Protein AF-A0AAW8KSA7-F1 (afdb_monomer)

Solvent-accessible surface area (backbone atoms only — not comparable to full-atom values): 7314 Å² total; per-residue (Å²): 137,91,82,89,83,87,87,83,91,71,56,56,80,52,38,58,55,35,46,74,71,64,77,39,96,73,75,82,62,81,68,86,76,68,57,89,97,59,88,78,77,91,90,77,82,86,86,83,76,94,81,74,56,70,70,55,39,55,73,52,32,70,91,43,93,47,63,76,35,51,38,68,37,76,44,82,40,66,43,95,82,61,53,66,69,41,49,51,34,30,76,77,56,72,37,56,66,89,56,31,50,70,44,68,48,92,70,130

Foldseek 3Di:
DDDDDDDDDDDQVCQLVCVVVVVDVDDDHPDPDDDPPDDDDDPDDDDDDDDDDPVLCCVQAVVHDALVSQLEREEEDADPVPCVVQVCCCVVHVAHPVSHHYDYDPDD

Sequence (108 aa):
EKIVLELKIDDQSHTHTLLETGKVNACISAEEQVMSGCLAQPLGKMRYKMLASADFANKWFSAGVNRDTLRKTPAVIFNHKDLMHSEVLLKGYGLPMQSYPYSFIPAT

Secondary structure (DSSP, 8-state):
-----------TTHHHHHHHTTS-S----S--SPPTT----------------HHHHHHH-TT-S-HHHHTTSPEEES-TT--HHHHHHHHHH---GGGS-EEE----

Mean predicted aligned error: 6.82 Å

Structure (mmCIF, N/CA/C/O backbone):
data_AF-A0AAW8KSA7-F1
#
_entry.id   AF-A0AAW8KSA7-F1
#
loop_
_atom_site.group_PDB
_atom_site.id
_atom_site.type_symbol
_atom_site.label_atom_id
_atom_site.label_alt_id
_atom_site.label_comp_id
_atom_site.label_asym_id
_atom_site.label_entity_id
_atom_site.label_seq_id
_atom_site.pdbx_PDB_ins_code
_atom_site.Cartn_x
_atom_site.Cartn_y
_atom_site.Cartn_z
_atom_site.occupancy
_atom_site.B_iso_or_equiv
_atom_site.auth_seq_id
_atom_site.auth_comp_id
_atom_site.auth_asym_id
_atom_site.auth_atom_id
_atom_site.pdbx_PDB_model_num
ATOM 1 N N . GLU A 1 1 ? -28.993 -14.543 17.413 1.00 61.81 1 GLU A N 1
ATOM 2 C CA . GLU A 1 1 ? -29.274 -13.108 17.644 1.00 61.81 1 GLU A CA 1
ATOM 3 C C . GLU A 1 1 ? -29.128 -12.327 16.351 1.00 61.81 1 GLU A C 1
ATOM 5 O O . GLU A 1 1 ? -28.423 -12.785 15.459 1.00 61.81 1 GLU A O 1
ATOM 10 N N . LYS A 1 2 ? -29.805 -11.181 16.232 1.00 81.25 2 LYS A N 1
ATOM 11 C CA . LYS A 1 2 ? -29.612 -10.238 15.123 1.00 81.25 2 LYS A CA 1
ATOM 12 C C . LYS A 1 2 ? -28.829 -9.047 15.664 1.00 81.25 2 LYS A C 1
ATOM 14 O O . LYS A 1 2 ? -29.293 -8.407 16.600 1.00 81.25 2 LYS A O 1
ATOM 19 N N . ILE A 1 3 ? -27.661 -8.782 15.090 1.00 88.25 3 ILE A N 1
ATOM 20 C CA . ILE A 1 3 ? -26.805 -7.647 15.446 1.00 88.25 3 ILE A CA 1
ATOM 21 C C . ILE A 1 3 ? -26.847 -6.660 14.280 1.00 88.25 3 ILE A C 1
ATOM 23 O O . ILE A 1 3 ? -26.774 -7.072 13.122 1.00 88.25 3 ILE A O 1
ATOM 27 N N . VAL A 1 4 ? -26.992 -5.370 14.583 1.00 90.19 4 VAL A N 1
ATOM 28 C CA . VAL A 1 4 ? -26.884 -4.286 13.598 1.00 90.19 4 VAL A CA 1
ATOM 29 C C . VAL A 1 4 ? -25.449 -3.771 13.618 1.00 90.19 4 VAL A C 1
ATOM 31 O O . VAL A 1 4 ? -24.900 -3.524 14.689 1.00 90.19 4 VAL A O 1
ATOM 34 N N . LEU A 1 5 ? -24.848 -3.631 12.438 1.00 90.12 5 LEU A N 1
ATOM 35 C CA . LEU A 1 5 ? -23.478 -3.158 12.263 1.00 90.12 5 LEU A CA 1
ATOM 36 C C . LEU A 1 5 ? -23.487 -1.833 11.505 1.00 90.12 5 LEU A C 1
ATOM 38 O O . LEU A 1 5 ? -24.080 -1.738 10.431 1.00 90.12 5 LEU A O 1
ATOM 42 N N . GLU A 1 6 ? -22.789 -0.838 12.044 1.00 89.12 6 GLU A N 1
ATOM 43 C CA . GLU A 1 6 ? -22.436 0.386 11.328 1.00 89.12 6 GLU A CA 1
ATOM 44 C C . GLU A 1 6 ? -20.963 0.293 10.918 1.00 89.12 6 GLU A C 1
ATOM 46 O O . GLU A 1 6 ? -20.087 0.110 11.764 1.00 89.12 6 GLU A O 1
ATOM 51 N N . LEU A 1 7 ? -20.687 0.384 9.616 1.00 87.44 7 LEU A N 1
ATOM 52 C CA . LEU A 1 7 ? -19.331 0.325 9.074 1.00 87.44 7 LEU A CA 1
ATOM 53 C C . LEU A 1 7 ? -18.879 1.725 8.670 1.00 87.44 7 LEU A C 1
ATOM 55 O O . LEU A 1 7 ? -19.544 2.393 7.879 1.00 87.44 7 LEU A O 1
ATOM 59 N N . LYS A 1 8 ? -17.718 2.139 9.178 1.00 82.94 8 LYS A N 1
ATOM 60 C CA . LYS A 1 8 ? -17.041 3.372 8.772 1.00 82.94 8 LYS A CA 1
ATOM 61 C C . LYS A 1 8 ? -15.762 3.011 8.037 1.00 82.94 8 LYS A C 1
ATOM 63 O O . LYS A 1 8 ? -14.964 2.223 8.538 1.00 82.94 8 LYS A O 1
ATOM 68 N N . ILE A 1 9 ? -15.605 3.570 6.844 1.00 78.81 9 ILE A N 1
ATOM 69 C CA . ILE A 1 9 ? -14.396 3.433 6.039 1.00 78.81 9 ILE A CA 1
ATOM 70 C C . ILE A 1 9 ? -13.586 4.703 6.260 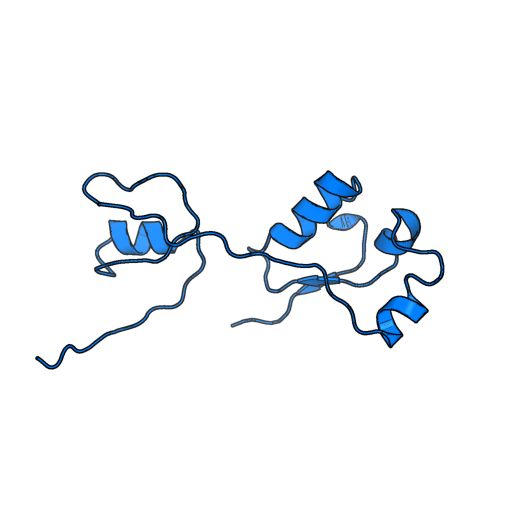1.00 78.81 9 ILE A C 1
ATOM 72 O O . ILE 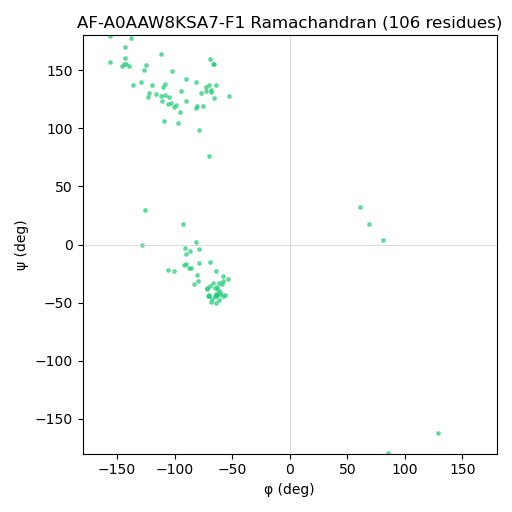A 1 9 ? -14.074 5.795 5.987 1.00 78.81 9 ILE A O 1
ATOM 76 N N . ASP A 1 10 ? -12.374 4.546 6.774 1.00 71.50 10 ASP A N 1
ATOM 77 C CA . ASP A 1 10 ? -11.399 5.622 6.923 1.00 71.50 10 ASP A CA 1
ATOM 78 C C . ASP A 1 10 ? -10.000 5.060 6.635 1.00 71.50 10 ASP A C 1
ATOM 80 O O . ASP A 1 10 ? -9.825 3.844 6.488 1.00 71.50 10 ASP A O 1
ATOM 84 N N . ASP A 1 11 ? -9.005 5.931 6.513 1.00 65.19 11 ASP A N 1
ATOM 85 C CA . ASP A 1 11 ? -7.627 5.503 6.301 1.00 65.19 11 ASP A CA 1
ATOM 86 C C . ASP A 1 11 ? -7.060 4.755 7.522 1.00 65.19 11 ASP A C 1
ATOM 88 O O . ASP A 1 11 ? -7.501 4.912 8.664 1.00 65.19 11 ASP A O 1
ATOM 92 N N . GLN A 1 12 ? -6.060 3.909 7.265 1.00 54.56 12 GLN A N 1
ATOM 93 C CA . GLN A 1 12 ? -5.466 3.036 8.280 1.00 54.56 12 GLN A CA 1
ATOM 94 C C . GLN A 1 12 ? -4.894 3.815 9.478 1.00 54.56 12 GLN A C 1
ATOM 96 O O . GLN A 1 12 ? -4.904 3.286 10.587 1.00 54.56 12 GLN A O 1
ATOM 101 N N . SER A 1 13 ? -4.477 5.070 9.290 1.00 56.47 13 SER A N 1
ATOM 102 C CA . SER A 1 13 ? -3.903 5.925 10.334 1.00 56.47 13 SER A CA 1
ATOM 103 C C . SER A 1 13 ? -4.975 6.560 11.232 1.00 56.47 13 SER A C 1
ATOM 105 O O . SER A 1 13 ? -4.748 6.743 12.425 1.00 56.47 13 SER A O 1
ATOM 107 N N . HIS A 1 14 ? -6.168 6.850 10.704 1.00 60.16 14 HIS A N 1
ATOM 108 C CA . HIS A 1 14 ? -7.273 7.464 11.451 1.00 60.16 14 HIS A CA 1
ATOM 109 C C . HIS A 1 14 ? -8.152 6.469 12.207 1.00 60.16 14 HIS A C 1
ATOM 111 O O . HIS A 1 14 ? -8.824 6.854 13.167 1.00 60.16 14 HIS A O 1
ATOM 117 N N . THR A 1 15 ? -8.136 5.186 11.838 1.00 63.09 15 THR A N 1
ATOM 118 C CA . THR A 1 15 ? -8.933 4.168 12.546 1.00 63.09 15 THR A CA 1
ATOM 119 C C . THR A 1 15 ? -8.590 4.062 14.036 1.00 63.09 15 THR A C 1
ATOM 121 O O . THR A 1 15 ? -9.491 3.875 14.855 1.00 63.09 15 THR A O 1
ATOM 124 N N . HIS A 1 16 ? -7.321 4.274 14.402 1.00 69.56 16 HIS A N 1
ATOM 125 C CA . HIS A 1 16 ? -6.872 4.292 15.797 1.00 69.56 16 HIS A CA 1
ATOM 126 C C . HIS A 1 16 ? -7.505 5.444 16.591 1.00 69.56 16 HIS A C 1
ATOM 128 O O . HIS A 1 16 ? -8.030 5.234 17.682 1.00 69.56 16 HIS A O 1
ATOM 134 N N . THR A 1 17 ? -7.553 6.645 16.009 1.00 73.31 17 THR A N 1
ATOM 135 C CA . THR A 1 17 ? -8.190 7.818 16.626 1.00 73.31 17 THR A CA 1
ATOM 136 C C . THR A 1 17 ? -9.705 7.649 16.751 1.00 73.31 17 THR A C 1
ATOM 138 O O . THR A 1 17 ? -10.312 8.126 17.710 1.00 73.31 17 THR A O 1
ATOM 141 N N . LEU A 1 18 ? -10.356 6.956 15.810 1.00 76.44 18 LEU A N 1
ATOM 142 C CA . LEU A 1 18 ? -11.789 6.656 15.916 1.00 76.44 18 LEU A CA 1
ATOM 143 C C . LEU A 1 18 ? -12.092 5.730 17.097 1.00 76.44 18 LEU A C 1
ATOM 145 O O . LEU A 1 18 ? -13.113 5.917 17.763 1.00 76.44 18 LEU A O 1
ATOM 149 N N . LEU A 1 19 ? -11.210 4.764 17.365 1.00 82.44 19 LEU A N 1
ATOM 150 C CA . LEU A 1 19 ? -11.324 3.886 18.525 1.00 82.44 19 LEU A CA 1
ATOM 151 C C . LEU A 1 19 ? -11.045 4.657 19.825 1.00 82.44 19 LEU A C 1
ATOM 153 O O . LEU A 1 19 ? -11.826 4.563 20.767 1.00 82.44 19 LEU A O 1
ATOM 157 N N . GLU A 1 20 ? -10.000 5.488 19.847 1.00 80.50 20 GLU A N 1
ATOM 158 C CA . GLU A 1 20 ? -9.632 6.331 20.996 1.00 80.50 20 GLU A CA 1
ATOM 159 C C . GLU A 1 20 ? -10.741 7.324 21.379 1.00 80.50 20 GLU A C 1
ATOM 161 O O . GLU A 1 20 ? -11.052 7.510 22.553 1.00 80.50 20 GLU A O 1
ATOM 166 N N . THR A 1 21 ? -11.394 7.927 20.383 1.00 83.38 21 THR A N 1
ATOM 167 C CA . THR A 1 21 ? -12.503 8.876 20.589 1.00 83.38 21 THR A CA 1
ATOM 168 C C . THR A 1 21 ? -13.854 8.198 20.843 1.00 83.38 21 THR A C 1
ATOM 170 O O . THR A 1 21 ? -14.865 8.889 20.975 1.00 83.38 21 THR A O 1
ATOM 173 N N . GLY A 1 22 ? -13.903 6.861 20.895 1.00 81.94 22 GLY A N 1
ATOM 174 C CA . GLY A 1 22 ? -15.125 6.091 21.145 1.00 81.94 22 GLY A CA 1
ATOM 175 C C . GLY A 1 22 ? -16.155 6.149 20.011 1.00 81.94 22 GLY A C 1
ATOM 176 O O . GLY A 1 22 ? -17.325 5.836 20.222 1.00 81.94 22 GLY A O 1
ATOM 177 N N . LYS A 1 23 ? -15.750 6.558 18.802 1.00 83.81 23 LYS A N 1
ATOM 178 C CA . LYS A 1 23 ? -16.632 6.660 17.623 1.00 83.81 23 LYS A CA 1
ATOM 179 C C . LYS A 1 23 ? -16.913 5.315 16.952 1.00 83.81 23 LYS A C 1
ATOM 181 O O . LYS A 1 23 ? -17.823 5.245 16.121 1.00 83.81 23 LYS A O 1
ATOM 186 N N . VAL A 1 24 ? -16.121 4.291 17.273 1.00 86.75 24 VAL A N 1
ATOM 187 C CA . VAL A 1 24 ? -16.283 2.894 16.848 1.00 86.75 24 VAL A CA 1
ATOM 188 C C . VAL A 1 24 ? -15.972 1.958 18.018 1.00 86.75 24 VAL A C 1
ATOM 190 O O . VAL A 1 24 ? -15.198 2.309 18.903 1.00 86.75 24 VAL A O 1
ATOM 193 N N . ASN A 1 25 ? -16.555 0.756 18.018 1.00 88.25 25 ASN A N 1
ATOM 194 C CA . ASN A 1 25 ? -16.289 -0.263 19.044 1.00 88.25 25 ASN A CA 1
ATOM 195 C C . ASN A 1 25 ? -15.091 -1.169 18.716 1.00 88.25 25 ASN A C 1
ATOM 197 O O . ASN A 1 25 ? -14.556 -1.822 19.606 1.00 88.25 25 ASN A O 1
ATOM 201 N N . ALA A 1 26 ? -14.701 -1.243 17.443 1.00 87.94 26 ALA A N 1
ATOM 202 C CA . ALA A 1 26 ? -13.568 -2.018 16.955 1.00 87.94 26 ALA A CA 1
ATOM 203 C C . ALA A 1 26 ? -13.076 -1.422 15.631 1.00 87.94 26 ALA A C 1
ATOM 205 O O . ALA A 1 26 ? -13.845 -0.775 14.915 1.00 87.94 26 ALA A O 1
ATOM 206 N N . CYS A 1 27 ? -11.815 -1.670 15.282 1.00 87.81 27 CYS A N 1
ATOM 207 C CA . CYS A 1 27 ? -11.251 -1.258 14.002 1.00 87.81 27 CYS A CA 1
ATOM 208 C C . CYS A 1 27 ? -10.288 -2.304 13.433 1.00 87.81 27 CYS A C 1
ATOM 210 O O . CYS A 1 27 ? -9.681 -3.079 14.171 1.00 87.81 27 CYS A O 1
ATOM 212 N N . ILE A 1 28 ? -10.123 -2.287 12.110 1.00 88.25 28 ILE A N 1
ATOM 213 C CA . ILE A 1 28 ? -9.040 -2.988 11.416 1.00 88.25 28 ILE A CA 1
ATOM 214 C C . ILE A 1 28 ? -7.978 -1.939 11.104 1.00 88.25 28 ILE A C 1
ATOM 216 O O . ILE A 1 28 ? -8.259 -0.988 10.380 1.00 88.25 28 ILE A O 1
ATOM 220 N N . SER A 1 29 ? -6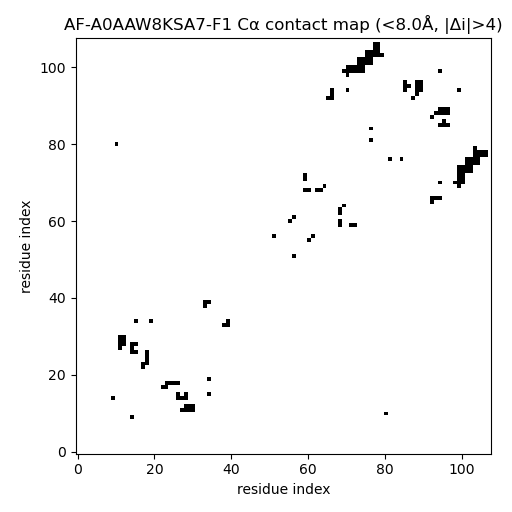.777 -2.120 11.648 1.00 84.06 29 SER A N 1
ATOM 221 C CA . SER A 1 29 ? -5.650 -1.210 11.449 1.00 84.06 29 SER A CA 1
ATOM 222 C C . SER A 1 29 ? -4.433 -1.961 10.914 1.00 84.06 29 SER A C 1
ATOM 224 O O . SER A 1 29 ? -4.304 -3.173 11.104 1.00 84.06 29 SER A O 1
ATOM 226 N N . ALA A 1 30 ? -3.560 -1.231 10.220 1.00 81.31 30 ALA A N 1
ATOM 227 C CA . ALA A 1 30 ? -2.223 -1.698 9.868 1.00 81.31 30 ALA A CA 1
ATOM 228 C C . ALA A 1 30 ? -1.191 -1.408 10.971 1.00 81.31 30 ALA A C 1
ATOM 230 O O . ALA A 1 30 ? -0.054 -1.854 10.842 1.00 81.31 30 ALA A O 1
ATOM 231 N N . GLU A 1 31 ? -1.573 -0.684 12.032 1.00 80.06 31 GLU A N 1
ATOM 232 C CA . GLU A 1 31 ? -0.657 -0.348 13.116 1.00 80.06 31 GLU A CA 1
ATOM 233 C C . GLU A 1 31 ? -0.322 -1.536 14.008 1.00 80.06 31 GLU A C 1
ATOM 235 O O . GLU A 1 31 ? -1.189 -2.304 14.429 1.00 80.06 31 GLU A O 1
ATOM 240 N N . GLU A 1 32 ? 0.967 -1.662 14.315 1.00 76.75 32 GLU A N 1
ATOM 241 C CA . GLU A 1 32 ? 1.483 -2.729 15.172 1.00 76.75 32 GLU A CA 1
ATOM 242 C C . GLU A 1 32 ? 1.283 -2.414 16.661 1.00 76.75 32 GLU A C 1
ATOM 244 O O . GLU A 1 32 ? 1.198 -3.326 17.487 1.00 76.75 32 GLU A O 1
ATOM 249 N N . GLN A 1 33 ? 1.200 -1.128 17.023 1.00 80.81 33 GLN A N 1
ATOM 250 C CA . GLN A 1 33 ? 1.076 -0.708 18.412 1.00 80.81 33 GLN A CA 1
ATOM 251 C C . GLN A 1 33 ? -0.365 -0.837 18.911 1.00 80.81 33 GLN A C 1
ATOM 253 O O . GLN A 1 33 ? -1.273 -0.154 18.450 1.00 80.81 33 GLN A O 1
ATOM 258 N N . VAL A 1 34 ? -0.555 -1.666 19.936 1.00 83.62 34 VAL A N 1
ATOM 259 C CA . VAL A 1 34 ? -1.853 -1.824 20.599 1.00 83.62 34 VAL A CA 1
ATOM 260 C C . VAL A 1 34 ? -2.220 -0.553 21.362 1.00 83.62 34 VAL A C 1
ATOM 262 O O . VAL A 1 34 ? -1.424 -0.043 22.152 1.00 83.62 34 VAL A O 1
ATOM 265 N N . MET A 1 35 ? -3.447 -0.064 21.166 1.00 83.50 35 MET A N 1
ATOM 266 C CA . MET A 1 35 ? -3.981 1.042 21.959 1.00 83.50 35 MET A CA 1
ATOM 267 C C . MET A 1 35 ? -4.120 0.640 23.433 1.00 83.50 35 MET A C 1
ATOM 269 O O . MET A 1 35 ? -4.612 -0.445 23.751 1.00 83.50 35 MET A O 1
ATOM 273 N N . SER A 1 36 ? -3.736 1.536 24.342 1.00 83.06 36 SER A N 1
ATOM 274 C CA . SER A 1 36 ? -3.911 1.342 25.783 1.00 83.06 36 SER A CA 1
ATOM 275 C C . SER A 1 36 ? -5.361 0.990 26.128 1.00 83.06 36 SER A C 1
ATOM 277 O O . SER A 1 36 ? -6.290 1.692 25.739 1.00 83.06 36 SER A O 1
ATOM 279 N N . GLY A 1 37 ? -5.555 -0.102 26.870 1.00 85.44 37 GLY A N 1
ATOM 280 C CA . GLY A 1 37 ? -6.887 -0.578 27.259 1.00 85.44 37 GLY A CA 1
ATOM 281 C C . GLY A 1 37 ? -7.630 -1.376 26.183 1.00 85.44 37 GLY A C 1
ATOM 282 O O . GLY A 1 37 ? -8.767 -1.774 26.419 1.00 85.44 37 GLY A O 1
ATOM 283 N N . CYS A 1 38 ? -7.006 -1.648 25.034 1.00 88.19 38 CYS A N 1
ATOM 284 C CA . CYS A 1 38 ? -7.561 -2.506 23.990 1.00 88.19 38 CYS A CA 1
ATOM 285 C C . CYS A 1 38 ? -6.793 -3.817 23.840 1.00 88.19 38 CYS A C 1
ATOM 287 O O . CYS A 1 38 ? -5.657 -3.969 24.288 1.00 88.19 38 CYS A O 1
ATOM 289 N N . LEU A 1 39 ? -7.437 -4.764 23.161 1.00 89.25 39 LEU A N 1
ATOM 290 C CA . LEU A 1 39 ? -6.819 -5.993 22.689 1.00 89.25 39 LEU A CA 1
ATOM 291 C C . LEU A 1 39 ? -6.672 -5.912 21.170 1.00 89.25 39 LEU A C 1
ATOM 293 O O . LEU A 1 39 ? -7.644 -5.636 20.470 1.00 89.25 39 LEU A O 1
ATOM 297 N N . ALA A 1 40 ? -5.469 -6.176 20.666 1.00 90.50 40 ALA A N 1
ATOM 298 C CA . ALA A 1 40 ? -5.224 -6.335 19.239 1.00 90.50 40 ALA A CA 1
ATOM 299 C C . ALA A 1 40 ? -4.943 -7.803 18.922 1.00 90.50 40 ALA A C 1
ATOM 301 O 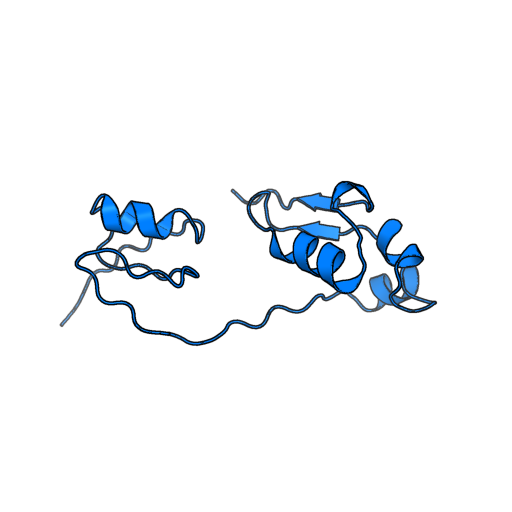O . ALA A 1 40 ? -4.203 -8.476 19.641 1.00 90.50 40 ALA A O 1
ATOM 302 N N . GLN A 1 41 ? -5.512 -8.284 17.818 1.00 91.19 41 GLN A N 1
ATOM 303 C CA . GLN A 1 41 ? -5.259 -9.622 17.301 1.00 91.19 41 GLN A CA 1
ATOM 304 C C . GLN A 1 41 ? -4.735 -9.527 15.863 1.00 91.19 41 GLN A C 1
ATOM 306 O O . GLN A 1 41 ? -5.366 -8.867 15.033 1.00 91.19 41 GLN A O 1
ATOM 311 N N . PRO A 1 42 ? -3.620 -10.203 15.527 1.00 90.75 42 PRO A N 1
ATOM 312 C CA . PRO A 1 42 ? -3.125 -10.223 14.159 1.00 90.75 42 PRO A CA 1
ATOM 313 C C . PRO A 1 42 ? -4.109 -10.959 13.240 1.00 90.75 42 PRO A C 1
ATOM 315 O O . PRO A 1 42 ? -4.454 -12.116 13.479 1.00 90.75 42 PRO A O 1
ATOM 318 N N . LEU A 1 43 ? -4.526 -10.293 12.160 1.00 92.44 43 LEU A N 1
ATOM 319 C CA . LEU A 1 43 ? -5.423 -10.865 11.144 1.00 92.44 43 LEU A CA 1
ATOM 320 C C . LEU A 1 43 ? -4.670 -11.526 9.980 1.00 92.44 43 LEU A C 1
ATOM 322 O O . LEU A 1 43 ? -5.243 -12.312 9.230 1.00 92.44 43 LEU A O 1
ATOM 326 N N . GLY A 1 44 ? -3.382 -11.216 9.822 1.00 91.25 44 GLY A N 1
ATOM 327 C CA . GLY A 1 44 ? -2.534 -11.731 8.750 1.00 91.25 44 GLY A CA 1
ATOM 328 C C . GLY A 1 44 ? -1.791 -10.623 8.012 1.00 91.25 44 GLY A C 1
ATOM 329 O O . GLY A 1 44 ? -1.639 -9.514 8.515 1.00 9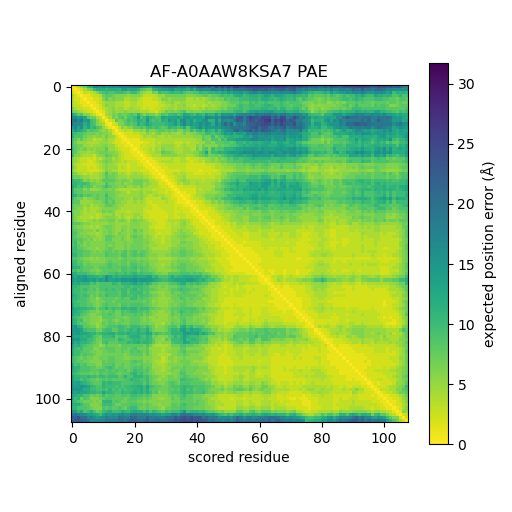1.25 44 GLY A O 1
ATOM 330 N N . LYS A 1 45 ? -1.297 -10.941 6.810 1.00 89.81 45 LYS A N 1
ATOM 331 C CA . LYS A 1 45 ? -0.545 -10.007 5.960 1.00 89.81 45 LYS A CA 1
ATOM 332 C C . LYS A 1 45 ? -1.218 -9.868 4.605 1.00 89.81 45 LYS A C 1
ATOM 334 O O . LYS A 1 45 ? -1.418 -10.867 3.910 1.00 89.81 45 LYS A O 1
ATOM 339 N N . MET A 1 46 ? -1.491 -8.633 4.199 1.00 88.75 46 MET A N 1
ATOM 340 C CA . MET A 1 46 ? -1.982 -8.336 2.859 1.00 88.75 46 MET A CA 1
ATOM 341 C C . MET A 1 46 ? -0.805 -8.086 1.915 1.00 88.75 46 MET A C 1
ATOM 343 O O . MET A 1 46 ? 0.050 -7.246 2.180 1.00 88.75 46 MET A O 1
ATOM 347 N N . ARG A 1 47 ? -0.729 -8.852 0.822 1.00 89.06 47 ARG A N 1
ATOM 348 C CA . ARG A 1 47 ? 0.368 -8.745 -0.148 1.00 89.06 47 ARG A CA 1
ATOM 349 C C . ARG A 1 47 ? -0.029 -7.830 -1.295 1.00 89.06 47 ARG A C 1
ATOM 351 O O . ARG A 1 47 ? -0.870 -8.206 -2.108 1.00 89.06 47 ARG A O 1
ATOM 358 N N . TYR A 1 48 ? 0.643 -6.694 -1.397 1.00 88.00 48 TYR A N 1
ATOM 359 C CA . TYR A 1 48 ? 0.526 -5.792 -2.536 1.00 88.00 48 TYR A CA 1
ATOM 360 C C . TYR A 1 48 ? 1.549 -6.140 -3.616 1.00 88.00 48 TYR A C 1
ATOM 362 O O . TYR A 1 48 ? 2.681 -6.530 -3.323 1.00 88.00 48 TYR A O 1
ATOM 370 N N . LYS A 1 49 ? 1.136 -6.019 -4.879 1.00 89.12 49 LYS A N 1
ATOM 371 C CA . LYS A 1 49 ? 1.998 -6.214 -6.047 1.00 89.12 49 LYS A CA 1
ATOM 372 C C . LYS A 1 49 ? 1.867 -5.024 -6.983 1.00 89.12 49 LYS A C 1
ATOM 374 O O . LYS A 1 49 ? 0.762 -4.550 -7.226 1.00 89.12 49 LYS A O 1
ATOM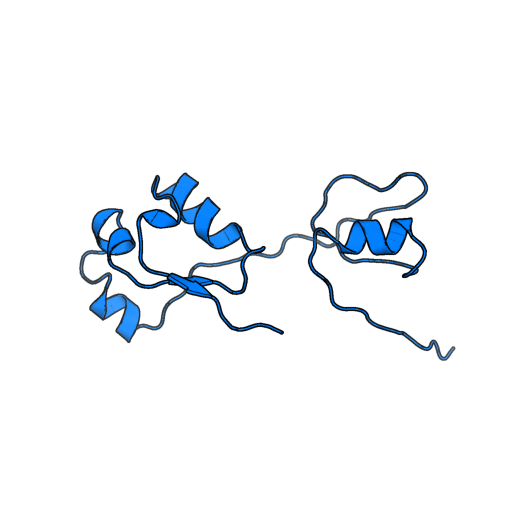 379 N N . MET A 1 50 ? 2.996 -4.611 -7.546 1.00 89.19 50 MET A N 1
ATOM 380 C CA . MET A 1 50 ? 3.035 -3.648 -8.640 1.00 89.19 50 MET A CA 1
ATOM 381 C C . MET A 1 50 ? 2.599 -4.357 -9.918 1.00 89.19 50 MET A C 1
ATOM 383 O O . MET A 1 50 ? 3.222 -5.341 -10.321 1.00 89.19 50 MET A O 1
ATOM 387 N N . LEU A 1 51 ? 1.509 -3.891 -10.521 1.00 91.69 51 LEU A N 1
ATOM 388 C CA . LEU A 1 51 ? 0.909 -4.504 -11.701 1.00 91.69 51 LEU A CA 1
ATOM 389 C C . LEU A 1 51 ? 0.751 -3.466 -12.809 1.00 91.69 51 LEU A C 1
ATOM 391 O O . LEU A 1 51 ? 0.550 -2.282 -12.554 1.00 91.69 51 LEU A O 1
ATOM 395 N N . ALA A 1 52 ? 0.819 -3.942 -14.045 1.00 93.69 52 ALA A N 1
ATOM 396 C CA . ALA A 1 52 ? 0.542 -3.173 -15.245 1.00 93.69 52 ALA A CA 1
ATOM 397 C C . ALA A 1 52 ? -0.143 -4.082 -16.270 1.00 93.69 52 ALA A C 1
ATOM 399 O O . ALA A 1 52 ? 0.031 -5.303 -16.233 1.00 93.69 52 ALA A O 1
ATOM 400 N N . SER A 1 53 ? -0.910 -3.499 -17.193 1.00 95.38 53 SER A N 1
ATOM 401 C CA . SER A 1 53 ? -1.404 -4.251 -18.348 1.00 95.38 53 SER A CA 1
ATOM 402 C C . SER A 1 53 ? -0.240 -4.667 -19.254 1.00 95.38 53 SER A C 1
ATOM 404 O O . SER A 1 53 ? 0.812 -4.022 -19.267 1.00 95.38 53 SER A O 1
ATOM 406 N N . ALA A 1 54 ? -0.425 -5.737 -20.030 1.00 94.88 54 ALA A N 1
ATOM 407 C CA . ALA A 1 54 ? 0.611 -6.230 -20.938 1.00 94.88 54 ALA A CA 1
ATOM 408 C C . ALA A 1 54 ? 1.049 -5.155 -21.950 1.00 94.88 54 ALA A C 1
ATOM 410 O O . ALA A 1 54 ? 2.243 -4.923 -22.122 1.00 94.88 54 ALA A O 1
ATOM 411 N N . ASP A 1 55 ? 0.097 -4.430 -22.543 1.00 96.38 55 ASP A N 1
ATOM 412 C CA . ASP A 1 55 ? 0.387 -3.351 -23.496 1.00 96.38 55 ASP A CA 1
ATOM 413 C C . ASP A 1 55 ? 1.182 -2.211 -22.857 1.00 96.38 55 ASP A C 1
ATOM 415 O O . ASP A 1 55 ? 2.113 -1.666 -23.454 1.00 96.38 55 ASP A O 1
ATOM 419 N N . PHE A 1 56 ? 0.853 -1.872 -21.610 1.00 95.00 56 PHE A N 1
ATOM 420 C CA . PHE A 1 56 ? 1.585 -0.868 -20.855 1.00 95.00 56 PHE A CA 1
ATOM 421 C C . PHE A 1 56 ? 3.020 -1.320 -20.577 1.00 95.00 56 PHE A C 1
ATOM 423 O O . PHE A 1 56 ? 3.960 -0.544 -20.764 1.00 95.00 56 PHE A O 1
ATOM 430 N N . ALA A 1 57 ? 3.198 -2.581 -20.177 1.00 94.62 57 ALA A N 1
ATOM 431 C CA . ALA A 1 57 ? 4.513 -3.150 -19.929 1.00 94.62 57 ALA A CA 1
ATOM 432 C C . ALA A 1 57 ? 5.363 -3.202 -21.204 1.00 94.62 57 ALA A C 1
ATOM 434 O O . ALA A 1 57 ? 6.517 -2.787 -21.180 1.00 94.62 57 ALA A O 1
ATOM 435 N N . ASN A 1 58 ? 4.784 -3.600 -22.335 1.00 94.25 58 ASN A N 1
ATOM 436 C CA . ASN A 1 58 ? 5.480 -3.613 -23.622 1.00 94.25 58 ASN A CA 1
ATOM 437 C C . ASN A 1 58 ? 5.894 -2.205 -24.071 1.00 94.25 58 ASN A C 1
ATOM 439 O O . ASN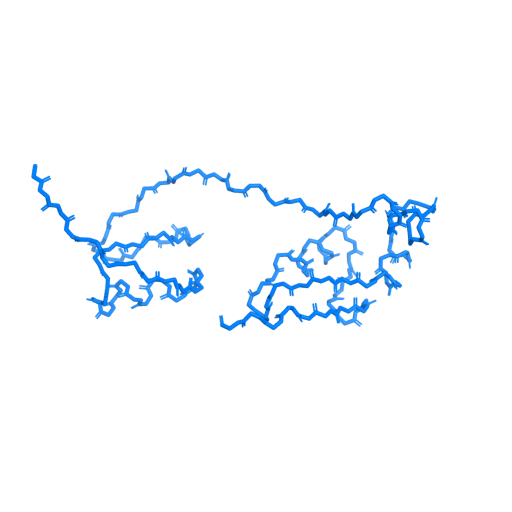 A 1 58 ? 6.975 -2.027 -24.628 1.00 94.25 58 ASN A O 1
ATOM 443 N N . LYS A 1 59 ? 5.064 -1.191 -23.807 1.00 94.62 59 LYS A N 1
ATOM 444 C CA . LYS A 1 59 ? 5.360 0.201 -24.168 1.00 94.62 59 LYS A CA 1
ATOM 445 C C . LYS A 1 59 ? 6.479 0.812 -23.323 1.00 94.62 59 LYS A C 1
ATOM 447 O O . LYS A 1 59 ? 7.332 1.509 -23.866 1.00 94.62 59 LYS A O 1
ATOM 452 N N . TRP A 1 60 ? 6.455 0.600 -22.008 1.00 93.75 60 TRP A N 1
ATOM 453 C CA . TRP A 1 60 ? 7.318 1.328 -21.067 1.00 93.75 60 TRP A CA 1
ATOM 454 C C . TRP A 1 60 ? 8.481 0.507 -20.502 1.00 93.75 60 TRP A C 1
ATOM 456 O O . TRP A 1 60 ? 9.483 1.079 -20.078 1.00 93.75 60 TRP A O 1
ATOM 466 N N . PHE A 1 61 ? 8.370 -0.820 -20.517 1.00 93.81 61 PHE A N 1
ATOM 467 C CA . PHE A 1 61 ? 9.323 -1.762 -19.925 1.00 93.81 61 PHE A CA 1
ATOM 468 C C . PHE A 1 61 ? 9.820 -2.804 -20.940 1.00 93.81 61 PHE A C 1
ATOM 470 O O . PHE A 1 61 ? 10.190 -3.913 -20.558 1.00 93.81 61 PHE A O 1
ATOM 477 N N . SER A 1 62 ? 9.877 -2.458 -22.232 1.00 88.69 62 SER A N 1
ATOM 478 C CA . SER A 1 62 ? 10.428 -3.337 -23.282 1.00 88.69 62 SER A CA 1
ATOM 479 C C . SER A 1 62 ? 11.884 -3.743 -23.023 1.00 88.69 62 SER A C 1
ATOM 481 O O . SER A 1 62 ? 12.282 -4.856 -23.351 1.00 88.69 62 SER A O 1
ATOM 483 N N . ALA A 1 63 ? 12.662 -2.867 -22.381 1.00 87.06 63 ALA A N 1
ATOM 484 C CA . ALA A 1 63 ? 14.031 -3.125 -21.927 1.00 87.06 63 ALA A CA 1
ATOM 485 C C . ALA A 1 63 ? 14.106 -3.637 -20.468 1.00 87.06 63 ALA A C 1
ATOM 487 O O . ALA A 1 63 ? 15.160 -3.569 -19.832 1.00 87.06 63 ALA A O 1
ATOM 488 N N . GLY A 1 64 ? 12.989 -4.120 -19.918 1.00 91.00 64 GLY A N 1
ATOM 489 C CA . GLY A 1 64 ? 12.855 -4.546 -18.526 1.00 91.00 64 GLY A CA 1
ATOM 490 C C . GLY A 1 64 ? 12.522 -3.409 -17.555 1.00 91.00 64 GLY A C 1
ATOM 491 O O . GLY A 1 64 ? 12.355 -2.253 -17.941 1.00 91.00 64 GLY A O 1
ATOM 492 N N . VAL A 1 65 ? 12.410 -3.755 -16.269 1.00 92.44 65 VAL A N 1
ATOM 493 C CA . VAL A 1 65 ? 12.101 -2.809 -15.185 1.00 92.44 65 VAL A CA 1
ATOM 494 C C . VAL A 1 65 ? 13.396 -2.368 -14.510 1.00 92.44 65 VAL A C 1
ATOM 496 O O . VAL A 1 65 ? 13.992 -3.107 -13.727 1.00 92.44 65 VAL A O 1
ATOM 499 N N . ASN A 1 66 ? 13.831 -1.147 -14.805 1.00 92.81 66 ASN A N 1
ATOM 500 C CA . ASN A 1 66 ? 15.017 -0.529 -14.222 1.00 92.81 66 ASN A CA 1
ATOM 501 C C . ASN A 1 66 ? 14.764 0.948 -13.875 1.00 92.81 66 ASN A C 1
ATOM 503 O O . ASN A 1 66 ? 13.686 1.495 -14.117 1.00 92.81 66 ASN A O 1
ATOM 507 N N . ARG A 1 67 ? 15.771 1.601 -13.285 1.00 93.00 67 ARG A N 1
ATOM 508 C CA . ARG A 1 67 ? 15.673 3.006 -12.865 1.00 93.00 67 ARG A CA 1
ATOM 509 C C . ARG A 1 67 ? 15.294 3.937 -14.018 1.00 93.00 67 ARG A C 1
ATOM 511 O O . ARG A 1 67 ? 14.441 4.798 -13.833 1.00 93.00 67 ARG A O 1
ATOM 518 N N . ASP A 1 68 ? 15.884 3.765 -15.195 1.00 92.44 68 ASP A N 1
ATOM 519 C CA . ASP A 1 68 ? 15.669 4.672 -16.326 1.00 92.44 68 ASP A CA 1
ATOM 520 C C . ASP A 1 68 ? 14.280 4.526 -16.940 1.00 92.44 68 ASP A C 1
ATOM 522 O O . ASP A 1 68 ? 13.661 5.527 -17.308 1.00 92.44 68 ASP A O 1
ATOM 526 N N . THR A 1 69 ? 13.764 3.297 -17.016 1.00 93.69 69 THR A N 1
ATOM 527 C CA . THR A 1 69 ? 12.391 3.047 -17.465 1.00 93.69 69 THR A CA 1
ATOM 528 C C . THR A 1 69 ? 11.393 3.597 -16.452 1.00 93.69 69 THR A C 1
ATOM 530 O O . THR A 1 69 ? 10.502 4.355 -16.821 1.00 93.69 69 THR A O 1
ATOM 533 N N . LEU A 1 70 ? 11.591 3.318 -15.158 1.00 93.25 70 LEU A N 1
ATOM 534 C CA . LEU A 1 70 ? 10.679 3.745 -14.091 1.00 93.25 70 LEU A CA 1
ATOM 535 C C . LEU A 1 70 ? 10.558 5.268 -13.975 1.00 93.25 70 LEU A C 1
ATOM 537 O O . LEU A 1 70 ? 9.475 5.762 -13.689 1.00 93.25 70 LEU A O 1
ATOM 541 N N . ARG A 1 71 ? 11.626 6.027 -14.257 1.00 94.06 71 ARG A N 1
ATOM 542 C CA . ARG A 1 71 ? 11.581 7.503 -14.280 1.00 94.06 71 ARG A CA 1
ATOM 543 C C . ARG A 1 71 ? 10.674 8.082 -15.366 1.00 94.06 71 ARG A C 1
ATOM 545 O O . ARG A 1 71 ? 10.258 9.230 -15.259 1.00 94.06 71 ARG A O 1
ATOM 552 N N . LYS A 1 72 ? 10.405 7.323 -16.428 1.00 92.56 72 LYS A N 1
ATOM 553 C CA . LYS A 1 72 ? 9.605 7.769 -17.580 1.00 92.56 72 LYS A CA 1
ATOM 554 C C . LYS A 1 72 ? 8.172 7.246 -17.524 1.00 92.56 72 LYS A C 1
ATOM 556 O O . LYS A 1 72 ? 7.290 7.834 -18.143 1.00 92.56 72 LYS A O 1
ATOM 561 N N . THR A 1 73 ? 7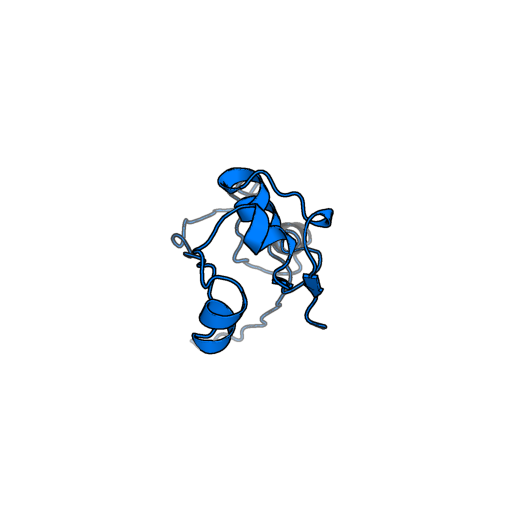.949 6.154 -16.804 1.00 93.12 73 THR A N 1
ATOM 562 C CA . THR A 1 73 ? 6.662 5.469 -16.754 1.00 93.12 73 THR A CA 1
ATOM 563 C C . THR A 1 73 ? 5.663 6.198 -15.850 1.00 93.12 73 THR A C 1
ATOM 565 O O . THR A 1 73 ? 5.997 6.489 -14.703 1.00 93.12 73 THR A O 1
ATOM 568 N N . PRO A 1 74 ? 4.426 6.454 -16.314 1.00 92.75 74 PRO A N 1
ATOM 569 C CA . PRO A 1 74 ? 3.389 7.040 -15.474 1.00 92.75 74 PRO A CA 1
ATOM 570 C C . PRO A 1 74 ? 2.856 6.035 -14.448 1.00 92.75 74 PRO A C 1
ATOM 572 O O . PRO A 1 74 ? 2.493 4.912 -14.791 1.00 92.75 74 PRO A O 1
ATOM 575 N N . ALA A 1 75 ? 2.769 6.457 -13.192 1.00 92.81 75 ALA A N 1
ATOM 576 C CA . ALA A 1 75 ? 2.168 5.689 -12.109 1.00 92.81 75 ALA A CA 1
ATOM 577 C C . ALA A 1 75 ? 0.754 6.181 -11.774 1.00 92.81 75 ALA A C 1
ATOM 579 O O . ALA A 1 75 ? 0.459 7.373 -11.863 1.00 92.81 75 ALA A O 1
ATOM 580 N N . VAL A 1 76 ? -0.102 5.266 -11.324 1.00 91.00 76 VAL A N 1
ATOM 581 C CA . VAL A 1 76 ? -1.403 5.597 -10.734 1.00 91.00 76 VAL A CA 1
ATOM 582 C C . VAL A 1 76 ? -1.341 5.255 -9.253 1.00 91.00 76 VAL A C 1
ATOM 584 O O . VAL A 1 76 ? -1.035 4.119 -8.895 1.00 91.00 76 VAL A O 1
ATOM 587 N N . ILE A 1 77 ? -1.606 6.242 -8.403 1.00 88.38 77 ILE A N 1
ATOM 588 C CA . ILE A 1 77 ? -1.534 6.115 -6.945 1.00 88.38 77 ILE A CA 1
ATOM 589 C C . ILE A 1 77 ? -2.922 6.403 -6.379 1.00 88.38 77 ILE A C 1
ATOM 591 O O . ILE A 1 77 ? -3.603 7.314 -6.846 1.00 88.38 77 ILE A O 1
ATOM 595 N N . PHE A 1 78 ? -3.374 5.615 -5.405 1.00 82.06 78 PHE A N 1
ATOM 596 C CA . PHE A 1 78 ? -4.760 5.686 -4.946 1.00 82.06 78 PHE A CA 1
ATOM 597 C C . PHE A 1 78 ? -5.102 7.043 -4.316 1.00 82.06 78 PHE A C 1
ATOM 599 O O . PHE A 1 78 ? -6.077 7.670 -4.714 1.00 82.06 78 PHE A O 1
ATOM 606 N N . ASN A 1 79 ? -4.288 7.526 -3.375 1.00 78.69 79 ASN A N 1
ATOM 607 C CA . ASN A 1 79 ? -4.438 8.849 -2.771 1.00 78.69 79 ASN A CA 1
ATOM 608 C C . ASN A 1 79 ? -3.094 9.356 -2.209 1.00 78.69 79 ASN A C 1
ATOM 610 O O . ASN A 1 79 ? -2.080 8.665 -2.267 1.00 78.69 79 ASN A O 1
ATOM 614 N N . HIS A 1 80 ? -3.090 10.565 -1.645 1.00 76.81 80 HIS A N 1
ATOM 615 C CA . HIS A 1 80 ? -1.897 11.190 -1.057 1.00 76.81 80 HIS A CA 1
ATOM 616 C C . HIS A 1 80 ? -1.401 10.516 0.235 1.00 76.81 80 HIS A C 1
ATOM 618 O O . HIS A 1 80 ? -0.285 10.790 0.667 1.00 76.81 80 HIS A O 1
ATOM 624 N N . LYS A 1 81 ? -2.226 9.668 0.859 1.00 74.25 81 LYS A N 1
ATOM 625 C CA . LYS A 1 81 ? -1.889 8.923 2.080 1.00 74.25 81 LYS A CA 1
ATOM 626 C C . LYS A 1 81 ? -1.253 7.566 1.763 1.00 74.25 81 LYS A C 1
ATOM 628 O O . LYS A 1 81 ? -0.625 6.970 2.631 1.00 74.25 81 LYS A O 1
ATOM 633 N N . ASP A 1 82 ? -1.388 7.085 0.527 1.00 79.75 82 ASP A N 1
ATOM 634 C CA . ASP A 1 82 ? -0.7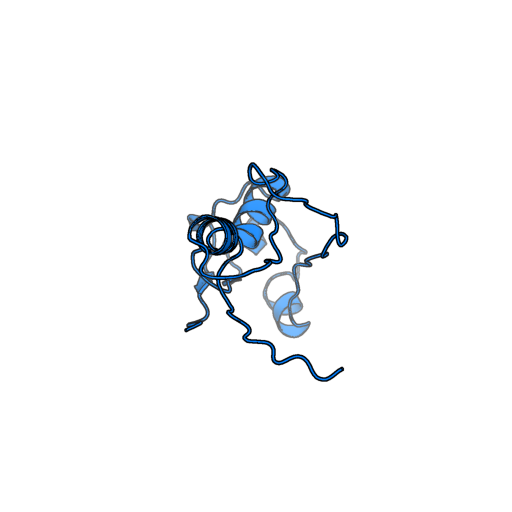69 5.849 0.066 1.00 79.75 82 ASP A CA 1
ATOM 635 C C . ASP A 1 82 ? 0.715 6.071 -0.251 1.00 79.75 82 ASP A C 1
ATOM 637 O O . ASP A 1 82 ? 1.105 6.550 -1.321 1.00 79.75 82 ASP A O 1
ATOM 641 N N . LEU A 1 83 ? 1.554 5.701 0.713 1.00 83.19 83 LEU A N 1
ATOM 642 C CA . LEU A 1 83 ? 3.007 5.756 0.595 1.00 83.19 83 LEU A CA 1
ATOM 643 C C . LEU A 1 83 ? 3.608 4.459 0.037 1.00 83.19 83 LEU A C 1
ATOM 645 O O . LEU A 1 83 ? 4.791 4.438 -0.298 1.00 83.19 83 LEU A O 1
ATOM 649 N N . MET A 1 84 ? 2.831 3.379 -0.120 1.00 87.06 84 MET A N 1
ATOM 650 C CA . MET A 1 84 ? 3.387 2.071 -0.494 1.00 87.06 84 MET A CA 1
ATOM 651 C C . MET A 1 84 ? 4.094 2.129 -1.848 1.00 87.06 84 MET A C 1
ATOM 653 O O . MET A 1 84 ? 5.197 1.603 -2.005 1.00 87.06 84 MET A O 1
ATOM 657 N N . HIS A 1 85 ? 3.488 2.811 -2.822 1.00 88.75 85 HIS A N 1
ATOM 658 C CA . HIS A 1 85 ? 4.062 2.953 -4.157 1.00 88.75 85 HIS A CA 1
ATOM 659 C C . HIS A 1 85 ? 5.415 3.683 -4.129 1.00 88.75 85 HIS A C 1
ATOM 661 O O . HIS A 1 85 ? 6.392 3.240 -4.743 1.00 88.75 85 HIS A O 1
ATOM 667 N N . SER A 1 86 ? 5.488 4.808 -3.413 1.00 89.31 86 SER A N 1
ATOM 668 C CA . SER A 1 86 ? 6.698 5.628 -3.344 1.00 89.31 86 SER A CA 1
ATOM 669 C C . SER A 1 86 ? 7.795 4.953 -2.522 1.00 89.31 86 SER A C 1
ATOM 671 O O . SER A 1 86 ? 8.955 4.980 -2.931 1.00 89.31 86 SER A O 1
ATOM 673 N N . GLU A 1 87 ? 7.446 4.270 -1.433 1.00 90.62 87 GLU A N 1
ATOM 674 C CA . GLU A 1 87 ? 8.393 3.512 -0.620 1.00 90.62 87 GLU A CA 1
ATOM 675 C C . GLU A 1 87 ? 9.032 2.350 -1.376 1.00 90.62 87 GLU A C 1
ATOM 677 O O . GLU A 1 87 ? 10.243 2.150 -1.272 1.00 90.62 87 GLU A O 1
ATOM 682 N N . VAL A 1 88 ? 8.251 1.588 -2.147 1.00 91.38 88 VAL A N 1
ATOM 683 C CA . VAL A 1 88 ? 8.774 0.460 -2.932 1.00 91.38 88 VAL A CA 1
ATOM 684 C C . VAL A 1 88 ? 9.774 0.952 -3.977 1.00 91.38 88 VAL A C 1
ATOM 686 O O . VAL A 1 88 ? 10.853 0.373 -4.120 1.00 91.38 88 VAL A O 1
ATOM 689 N N . LEU A 1 89 ? 9.464 2.048 -4.672 1.00 92.56 89 LEU A N 1
ATOM 690 C CA . LEU A 1 89 ? 10.368 2.639 -5.662 1.00 92.56 89 LEU A CA 1
ATOM 691 C C . LEU A 1 89 ? 11.606 3.273 -5.028 1.00 92.56 89 LEU A C 1
ATOM 693 O O . LEU A 1 89 ? 12.702 3.164 -5.582 1.00 92.56 89 LEU A O 1
ATOM 697 N N . LEU A 1 90 ? 11.470 3.883 -3.852 1.00 93.75 90 LEU A N 1
ATOM 698 C CA . LEU A 1 90 ? 12.604 4.440 -3.127 1.00 93.75 90 LEU A CA 1
ATOM 699 C C . LEU A 1 90 ? 13.534 3.337 -2.607 1.00 93.75 90 LEU A C 1
ATOM 701 O O . LEU A 1 90 ? 14.734 3.397 -2.851 1.00 93.75 90 LEU A O 1
ATOM 705 N N . LYS A 1 91 ? 13.000 2.309 -1.941 1.00 92.69 91 LYS A N 1
ATOM 706 C CA . LYS A 1 91 ? 13.797 1.217 -1.358 1.00 92.69 91 LYS A CA 1
ATOM 707 C C . LYS A 1 91 ? 14.403 0.309 -2.430 1.00 92.69 91 LYS A C 1
ATOM 709 O O . LYS A 1 91 ? 15.569 -0.054 -2.329 1.00 92.69 91 LYS A O 1
ATOM 714 N N . GLY A 1 92 ? 13.628 -0.054 -3.454 1.00 92.81 92 GLY A N 1
ATOM 715 C CA . GLY A 1 92 ? 14.063 -0.993 -4.493 1.00 92.81 92 GLY A CA 1
ATOM 716 C C . GLY A 1 92 ? 14.887 -0.351 -5.606 1.00 92.81 92 GLY A C 1
ATOM 717 O O . GLY A 1 92 ? 15.792 -0.980 -6.147 1.00 92.81 92 GLY A O 1
ATOM 718 N N . TYR A 1 93 ? 14.587 0.904 -5.948 1.00 92.38 93 TYR A N 1
ATOM 719 C CA . TYR A 1 93 ? 15.177 1.567 -7.107 1.00 92.38 93 TYR A CA 1
ATOM 720 C C . TYR A 1 93 ? 15.783 2.923 -6.786 1.00 92.38 93 TYR A C 1
ATOM 722 O O . TYR A 1 93 ? 16.308 3.528 -7.709 1.00 92.38 93 TYR A O 1
ATOM 730 N N . GLY A 1 94 ? 15.754 3.421 -5.544 1.00 93.94 94 GLY A N 1
ATOM 731 C CA . GLY A 1 94 ? 16.295 4.732 -5.171 1.00 93.94 94 GLY A CA 1
ATOM 732 C C . GLY A 1 94 ? 15.622 5.894 -5.903 1.00 93.94 94 GLY A C 1
ATOM 733 O O . GLY A 1 94 ? 16.309 6.855 -6.259 1.00 93.94 94 GLY A O 1
ATOM 734 N N . LEU A 1 95 ? 14.329 5.765 -6.218 1.00 92.88 95 LEU A N 1
ATOM 735 C CA . LEU A 1 95 ? 13.542 6.771 -6.930 1.00 92.88 95 LEU A CA 1
ATOM 736 C C . LEU A 1 95 ? 12.526 7.424 -5.981 1.00 92.88 95 LEU A C 1
ATOM 738 O O . LEU A 1 95 ? 11.523 6.791 -5.647 1.00 92.88 95 LEU A O 1
ATOM 742 N N . PRO A 1 96 ? 12.742 8.683 -5.556 1.00 91.69 96 PRO A N 1
ATOM 743 C CA . PRO A 1 96 ? 11.726 9.422 -4.817 1.00 91.69 96 PRO A CA 1
ATOM 744 C C . PRO A 1 96 ? 10.538 9.774 -5.726 1.00 91.69 96 PRO A C 1
ATOM 746 O O . PRO A 1 96 ? 10.674 9.828 -6.947 1.00 91.69 96 PRO A O 1
ATOM 749 N N . MET A 1 97 ? 9.375 10.061 -5.132 1.00 85.50 97 MET A N 1
ATOM 750 C CA . MET A 1 97 ? 8.101 10.295 -5.841 1.00 85.50 97 MET A CA 1
ATOM 751 C C . MET A 1 97 ? 8.174 11.373 -6.938 1.00 85.50 97 MET A C 1
ATOM 753 O O . MET A 1 97 ? 7.483 11.290 -7.943 1.00 85.50 97 MET A O 1
ATOM 757 N N . GLN A 1 98 ? 9.055 12.362 -6.782 1.00 87.56 98 GLN A N 1
ATOM 758 C CA . GLN A 1 98 ? 9.262 13.452 -7.747 1.00 87.56 98 GLN A CA 1
ATOM 759 C C . GLN A 1 98 ? 10.119 13.045 -8.961 1.00 87.56 98 GLN A C 1
ATOM 761 O O . GLN A 1 98 ? 10.340 13.846 -9.863 1.00 87.56 98 GLN A O 1
ATOM 766 N N . SER A 1 99 ? 10.649 11.819 -8.983 1.00 91.44 99 SER A N 1
ATOM 767 C CA . SER A 1 99 ? 11.544 11.337 -10.044 1.00 91.44 99 SER A CA 1
ATOM 768 C C . SER A 1 99 ? 10.829 10.655 -11.208 1.00 91.44 99 SER A C 1
ATOM 770 O O . SER A 1 99 ? 11.511 10.257 -12.153 1.00 91.44 99 SER A O 1
ATOM 772 N N . TYR A 1 100 ? 9.507 10.496 -11.143 1.00 91.94 100 TYR A N 1
ATOM 773 C CA . TYR A 1 100 ? 8.686 9.852 -12.168 1.00 91.94 100 TYR A CA 1
ATOM 774 C C . TYR A 1 100 ? 7.304 10.517 -12.260 1.00 91.94 100 TYR A C 1
ATOM 776 O O . TYR A 1 100 ? 6.839 11.104 -11.281 1.00 91.94 100 TYR A O 1
ATOM 784 N N . PRO A 1 101 ? 6.633 10.455 -13.423 1.00 93.00 101 PRO A N 1
ATOM 785 C CA . PRO A 1 101 ? 5.281 10.978 -13.562 1.00 93.00 101 PRO A CA 1
ATOM 786 C C . PRO A 1 101 ? 4.280 10.111 -12.787 1.00 93.00 101 PRO A C 1
ATOM 788 O O . PRO A 1 101 ? 4.324 8.884 -12.856 1.00 93.00 101 PRO A O 1
ATOM 791 N N . TYR A 1 102 ? 3.343 10.733 -12.075 1.00 92.38 102 TYR A N 1
ATOM 792 C CA . TYR A 1 102 ? 2.267 10.025 -11.382 1.00 92.38 102 TYR A CA 1
ATOM 793 C C . TYR A 1 102 ? 0.955 10.808 -11.432 1.00 92.38 102 TYR A C 1
ATOM 795 O O . TYR A 1 102 ? 0.928 12.013 -11.684 1.00 92.38 102 TYR A O 1
ATOM 803 N N . SER A 1 103 ? -0.154 10.116 -11.203 1.00 90.56 103 SER A N 1
ATOM 804 C CA . SER A 1 103 ? -1.474 10.717 -11.029 1.00 90.56 103 SER A CA 1
ATOM 805 C C . SER A 1 103 ? -2.185 10.054 -9.862 1.00 90.56 103 SER A C 1
ATOM 807 O O . SER A 1 103 ? -2.142 8.831 -9.716 1.00 90.56 103 SER A O 1
ATOM 809 N N . PHE A 1 104 ? -2.835 10.867 -9.033 1.00 89.56 104 PHE A N 1
ATOM 810 C CA . PHE A 1 104 ? -3.715 10.350 -7.998 1.00 89.56 104 PHE A CA 1
ATOM 811 C C . PHE A 1 104 ? -5.078 10.016 -8.593 1.00 89.56 104 PHE A C 1
ATOM 813 O O . PHE A 1 104 ? -5.600 10.764 -9.423 1.00 89.56 104 PHE A O 1
ATOM 820 N N . ILE A 1 105 ? -5.663 8.906 -8.157 1.00 85.62 105 ILE A N 1
ATOM 821 C CA . ILE A 1 105 ? -7.075 8.645 -8.413 1.00 85.62 105 ILE A CA 1
ATOM 822 C C . ILE A 1 105 ? -7.870 9.662 -7.580 1.00 85.62 105 ILE A C 1
ATOM 824 O O . ILE A 1 105 ? -7.556 9.849 -6.403 1.00 85.62 105 ILE A O 1
ATOM 828 N N . PRO A 1 106 ? -8.884 10.340 -8.146 1.00 68.38 106 PRO A N 1
ATOM 829 C CA . PRO A 1 106 ? -9.817 11.141 -7.364 1.00 68.38 106 PRO A CA 1
ATOM 830 C C . PRO A 1 106 ? -10.697 10.197 -6.533 1.00 68.38 106 PRO A C 1
ATOM 832 O O . PRO A 1 106 ? -11.832 9.898 -6.892 1.00 68.38 106 PRO A O 1
ATOM 835 N N . ALA A 1 107 ? -10.131 9.655 -5.459 1.00 57.81 107 ALA A N 1
ATOM 836 C CA . ALA A 1 107 ? -10.857 8.917 -4.444 1.00 57.81 107 ALA A CA 1
ATOM 837 C C . ALA A 1 107 ? -11.490 9.940 -3.489 1.00 57.81 107 ALA A C 1
ATOM 839 O O . ALA A 1 107 ? -10.778 10.749 -2.891 1.00 57.81 107 ALA A O 1
ATOM 840 N N . THR A 1 108 ? -12.823 9.937 -3.435 1.00 50.75 108 THR A N 1
ATOM 841 C CA . THR A 1 108 ? -13.653 10.666 -2.460 1.00 50.75 108 THR A CA 1
ATOM 842 C C . THR A 1 108 ? -13.417 10.186 -1.042 1.00 50.75 108 THR A C 1
ATOM 844 O O . THR A 1 108 ? -13.313 8.947 -0.882 1.00 50.75 108 THR A O 1
#

Nearest PDB structures (foldseek):
  3fd3-assembly1_A-2  TM=8.944E-01  e=5.137E-04  Agrobacterium fabrum str. C58
  6yj4-assembly1_B  TM=2.176E-01  e=8.773E+00  Yarrowia lipolytica

pLDDT: mean 85.68, std 9.69, range [50.75, 96.38]

Radius of gyration: 18.73 Å; Cα contacts (8 Å, |Δi|>4): 88; chains: 1; bounding box: 46×27×51 Å